Protein AF-A0A2A2L307-F1 (afdb_monomer)

Mean predicted aligned error: 13.68 Å

Secondary structure (DSSP, 8-state):
----SSHHHHHHHHHHHHHHHHHHHHHHHHHHHHHHHH-SSS--SEEEEEEEEETTEEEEEEEEEETTEEEEESSTT--SPPSEEEEGGGEEEEE--HHHHT-SSEEEEEETTT--EEEEE-SSHHHHHHHHHHHH--HHHHHHHHHHHHHHHHHHHHHHHHHHHH--

pLDDT: mean 77.59, std 20.73, range [28.8, 98.25]

Radius of gyration: 23.05 Å; Cα contacts (8 Å, |Δi|>4): 194; chains: 1; bounding box: 71×70×39 Å

InterPro domains:
  IPR001849 Pleckstrin homology domain [PF00169] (57-136)
  IPR001849 Pleckstrin homology domain [PS50003] (43-140)
  IPR001849 Pleckstrin homology domain [SM00233] (44-142)
  IPR011993 PH-like domain superfamily [G3DSA:2.30.29.30] (47-149)

Organism: NCBI:txid2018661

Structure (mmCIF, N/CA/C/O backbone):
data_AF-A0A2A2L307-F1
#
_entry.id   AF-A0A2A2L307-F1
#
loop_
_atom_site.group_PDB
_atom_site.id
_atom_site.type_symbol
_atom_site.label_atom_id
_atom_site.label_alt_id
_atom_site.label_comp_id
_atom_site.label_asym_id
_atom_site.label_entity_id
_atom_site.label_seq_id
_atom_site.pdbx_PDB_ins_code
_atom_site.Cartn_x
_atom_site.Cartn_y
_atom_site.Cartn_z
_atom_site.occupancy
_atom_site.B_iso_or_equiv
_atom_site.auth_seq_id
_atom_site.auth_comp_id
_atom_site.auth_asym_id
_atom_site.auth_atom_id
_atom_site.pdbx_PDB_model_num
ATOM 1 N N . MET A 1 1 ? -30.340 -45.964 20.181 1.00 39.38 1 MET A N 1
ATOM 2 C CA . MET A 1 1 ? -29.201 -45.563 19.329 1.00 39.38 1 MET A CA 1
ATOM 3 C C . MET A 1 1 ? -29.795 -45.091 18.011 1.00 39.38 1 MET A C 1
ATOM 5 O O . MET A 1 1 ? -30.181 -45.928 17.211 1.00 39.38 1 MET A O 1
ATOM 9 N N . GLY A 1 2 ? -30.036 -43.789 17.850 1.00 42.84 2 GLY A N 1
ATOM 10 C CA . GLY A 1 2 ? -30.783 -43.318 16.682 1.00 42.84 2 GLY A CA 1
ATOM 11 C C . GLY A 1 2 ? -31.169 -41.847 16.699 1.00 42.84 2 GLY A C 1
ATOM 12 O O . GLY A 1 2 ? -32.321 -41.562 16.439 1.00 42.84 2 GLY A O 1
ATOM 13 N N . GLU A 1 3 ? -30.234 -40.936 16.978 1.00 39.50 3 GLU A N 1
ATOM 14 C CA . GLU A 1 3 ? -30.379 -39.501 16.677 1.00 39.50 3 GLU A CA 1
ATOM 15 C C . GLU A 1 3 ? -28.983 -38.895 16.455 1.00 39.50 3 GLU A C 1
ATOM 17 O O . GLU A 1 3 ? -28.391 -38.317 17.357 1.00 39.50 3 GLU A O 1
ATOM 22 N N . GLN A 1 4 ? -28.387 -39.092 15.272 1.00 40.56 4 GLN A N 1
ATOM 23 C CA . GLN A 1 4 ? -27.158 -38.359 14.910 1.00 40.56 4 GLN A CA 1
ATOM 24 C C . GLN A 1 4 ? -26.953 -38.132 13.403 1.00 40.56 4 GLN A C 1
ATOM 26 O O . GLN A 1 4 ? -25.864 -37.769 12.971 1.00 40.56 4 GLN A O 1
ATOM 31 N N . PHE A 1 5 ? -27.997 -38.299 12.583 1.00 38.34 5 PHE A N 1
ATOM 32 C CA . PHE A 1 5 ? -27.895 -38.137 11.122 1.00 38.34 5 PHE A CA 1
ATOM 33 C C . PHE A 1 5 ? -28.682 -36.937 10.557 1.00 38.34 5 PHE A C 1
ATOM 35 O O . PHE A 1 5 ? -28.695 -36.733 9.346 1.00 38.34 5 PHE A O 1
ATOM 42 N N . GLY A 1 6 ? -29.291 -36.101 11.409 1.00 35.19 6 GLY A N 1
ATOM 43 C CA . GLY A 1 6 ? -30.066 -34.925 10.980 1.00 35.19 6 GLY A CA 1
ATOM 44 C C . GLY A 1 6 ? -29.247 -33.646 10.747 1.00 35.19 6 GLY A C 1
ATOM 45 O O . GLY A 1 6 ? -29.531 -32.898 9.813 1.00 35.19 6 GLY A O 1
ATOM 46 N N . GLU A 1 7 ? -28.202 -33.386 11.541 1.00 39.12 7 GLU A N 1
ATOM 47 C CA . GLU A 1 7 ? -27.480 -32.098 11.493 1.00 39.12 7 GLU A CA 1
ATOM 48 C C . GLU A 1 7 ? -26.478 -31.980 10.334 1.00 39.12 7 GLU A C 1
ATOM 50 O O . GLU A 1 7 ? -26.279 -30.889 9.789 1.00 39.12 7 GLU A O 1
ATOM 55 N N . PHE A 1 8 ? -25.903 -33.096 9.875 1.00 33.72 8 PHE A N 1
ATOM 56 C CA . PHE A 1 8 ? -24.950 -33.083 8.758 1.00 33.72 8 PHE A CA 1
ATOM 57 C C . PHE A 1 8 ? -25.606 -32.691 7.424 1.00 33.72 8 PHE A C 1
ATOM 59 O O . PHE A 1 8 ? -24.989 -31.995 6.615 1.00 33.72 8 PHE A O 1
ATOM 66 N N . GLY A 1 9 ? -26.878 -33.049 7.209 1.00 32.59 9 GLY A N 1
ATOM 67 C CA . GLY A 1 9 ? -27.618 -32.689 5.993 1.00 32.59 9 GLY A CA 1
ATOM 68 C C . GLY A 1 9 ? -27.977 -31.199 5.905 1.00 32.59 9 GLY A C 1
ATOM 69 O O . GLY A 1 9 ? -27.975 -30.619 4.816 1.00 32.59 9 GLY A O 1
ATOM 70 N N . VAL A 1 10 ? -28.230 -30.549 7.046 1.00 39.44 10 VAL A N 1
ATOM 71 C CA . VAL A 1 10 ? -28.569 -29.115 7.111 1.00 39.44 10 VAL A CA 1
ATOM 72 C C . VAL A 1 10 ? -27.312 -28.248 6.968 1.00 39.44 10 VAL A C 1
ATOM 74 O O . VAL A 1 10 ? -27.343 -27.224 6.280 1.00 39.44 10 VAL A O 1
ATOM 77 N N . ALA A 1 11 ? -26.181 -28.686 7.532 1.00 37.28 11 ALA A N 1
ATOM 78 C CA . ALA A 1 11 ? -24.896 -28.001 7.401 1.00 37.28 11 ALA A CA 1
ATOM 79 C C . ALA A 1 11 ? -24.350 -28.031 5.961 1.00 37.28 11 ALA A C 1
ATOM 81 O O . ALA A 1 11 ? -23.836 -27.019 5.481 1.00 37.28 11 ALA A O 1
ATOM 82 N N . LEU A 1 12 ? -24.506 -29.149 5.239 1.00 32.47 12 LEU A N 1
ATOM 83 C CA . LEU A 1 12 ? -24.048 -29.255 3.849 1.00 32.47 12 LEU A CA 1
ATOM 84 C C . LEU A 1 12 ? -24.919 -28.434 2.884 1.00 32.47 12 LEU A C 1
ATOM 86 O O . LEU A 1 12 ? -24.385 -27.765 2.000 1.00 32.47 12 LEU A O 1
ATOM 90 N N . LYS A 1 13 ? -26.244 -28.392 3.098 1.00 34.41 13 LYS A N 1
ATOM 91 C CA . LYS A 1 13 ? -27.134 -27.508 2.326 1.00 34.41 13 LYS A CA 1
ATOM 92 C C . LYS A 1 13 ? -26.856 -26.029 2.605 1.00 34.41 13 LYS A C 1
ATOM 94 O O . LYS A 1 13 ? -26.790 -25.259 1.654 1.00 34.41 13 LYS A O 1
ATOM 99 N N . ARG A 1 14 ? -26.606 -25.617 3.856 1.00 34.66 14 ARG A N 1
ATOM 100 C CA . ARG A 1 14 ? -26.209 -24.224 4.154 1.00 34.66 14 ARG A CA 1
ATOM 101 C C . ARG A 1 14 ? -24.870 -23.848 3.518 1.00 34.66 14 ARG A C 1
ATOM 103 O O . ARG A 1 14 ? -24.772 -22.759 2.969 1.00 34.66 14 ARG A O 1
ATOM 110 N N . ARG A 1 15 ? -23.872 -24.741 3.507 1.00 34.03 15 ARG A N 1
ATOM 111 C CA . ARG A 1 15 ? -22.599 -24.491 2.805 1.00 34.03 15 ARG A CA 1
ATOM 112 C C . ARG A 1 15 ? -22.786 -24.367 1.292 1.00 34.03 15 ARG A C 1
ATOM 114 O O . ARG A 1 15 ? -22.189 -23.485 0.696 1.00 34.03 15 ARG A O 1
ATOM 121 N N . HIS A 1 16 ? -23.654 -25.170 0.680 1.00 28.80 16 HIS A N 1
ATOM 122 C CA . HIS A 1 16 ? -23.912 -25.089 -0.762 1.00 28.80 16 HIS A CA 1
ATOM 123 C C . HIS A 1 16 ? -24.693 -23.821 -1.173 1.00 28.80 16 HIS A C 1
ATOM 125 O O . HIS A 1 16 ? -24.424 -23.249 -2.225 1.00 28.80 16 HIS A O 1
ATOM 131 N N . TRP A 1 17 ? -25.614 -23.326 -0.335 1.00 31.38 17 TRP A N 1
ATOM 132 C CA . TRP A 1 17 ? -26.308 -22.051 -0.581 1.00 31.38 17 TRP A CA 1
ATOM 133 C C . TRP A 1 17 ? -25.437 -20.821 -0.282 1.00 31.38 17 TRP A C 1
ATOM 135 O O . TRP A 1 17 ? -25.531 -19.833 -1.003 1.00 31.38 17 TRP A O 1
ATOM 145 N N . ILE A 1 18 ? -24.553 -20.883 0.723 1.00 39.06 18 ILE A N 1
ATOM 146 C CA . ILE A 1 18 ? -23.569 -19.818 0.980 1.00 39.06 18 ILE A CA 1
ATOM 147 C C . ILE A 1 18 ? -22.556 -19.751 -0.168 1.00 39.06 18 ILE A C 1
ATOM 149 O O . ILE A 1 18 ? -22.257 -18.657 -0.622 1.00 39.06 18 ILE A O 1
ATOM 153 N N . LEU A 1 19 ? -22.100 -20.886 -0.710 1.00 35.97 19 LEU A N 1
ATOM 154 C CA . LEU A 1 19 ? -21.144 -20.889 -1.822 1.00 35.97 19 LEU A CA 1
ATOM 155 C C . LEU A 1 19 ? -21.740 -20.319 -3.125 1.00 35.97 19 LEU A C 1
ATOM 157 O O . LEU A 1 19 ? -21.104 -19.468 -3.749 1.00 35.97 19 LEU A O 1
ATOM 161 N N . ASN A 1 20 ? -22.989 -20.662 -3.466 1.00 32.69 20 ASN A N 1
ATOM 162 C CA . ASN A 1 20 ? -23.671 -20.093 -4.642 1.00 32.69 20 ASN A CA 1
ATOM 163 C C . ASN A 1 20 ? -24.021 -18.599 -4.487 1.00 32.69 20 ASN A C 1
ATOM 165 O O . ASN A 1 20 ? -24.041 -17.872 -5.472 1.00 32.69 20 ASN A O 1
ATOM 169 N N . LEU A 1 21 ? -24.227 -18.105 -3.259 1.00 40.00 21 LEU A N 1
ATOM 170 C CA . LEU A 1 21 ? -24.370 -16.668 -2.980 1.00 40.00 21 LEU A CA 1
ATOM 171 C C . LEU A 1 21 ? -23.028 -15.934 -2.857 1.00 40.00 21 LEU A C 1
ATOM 173 O O . LEU A 1 21 ? -23.032 -14.713 -2.722 1.00 40.00 21 LEU A O 1
ATOM 177 N N . THR A 1 22 ? -21.889 -16.632 -2.881 1.00 48.31 22 THR A N 1
ATOM 178 C CA . THR A 1 22 ? -20.570 -16.002 -2.729 1.00 48.31 22 THR A CA 1
ATOM 179 C C . THR A 1 22 ? -19.788 -15.899 -4.023 1.00 48.31 22 THR A C 1
ATOM 181 O O . THR A 1 22 ? -19.079 -14.918 -4.160 1.00 48.31 22 THR A O 1
ATOM 184 N N . GLU A 1 23 ? -19.922 -16.796 -5.001 1.00 42.28 23 GLU A N 1
ATOM 185 C CA . GLU A 1 23 ? -19.155 -16.650 -6.249 1.00 42.28 23 GLU A CA 1
ATOM 186 C C . GLU A 1 23 ? -19.726 -15.565 -7.166 1.00 42.28 23 GLU A C 1
ATOM 188 O O . GLU A 1 23 ? -18.984 -14.673 -7.561 1.00 42.28 23 GLU A O 1
ATOM 193 N N . GLU A 1 24 ? -21.034 -15.538 -7.440 1.00 38.53 24 GLU A N 1
ATOM 194 C CA . GLU A 1 24 ? -21.619 -14.480 -8.282 1.00 38.53 24 GLU A CA 1
ATOM 195 C C . GLU A 1 24 ? -21.561 -13.101 -7.612 1.00 38.53 24 GLU A C 1
ATOM 197 O O . GLU A 1 24 ? -21.246 -12.113 -8.277 1.00 38.53 24 GLU A O 1
ATOM 202 N N . ASN A 1 25 ? -21.759 -13.028 -6.289 1.00 45.81 25 ASN A N 1
ATOM 203 C CA . ASN A 1 25 ? -21.613 -11.777 -5.542 1.00 45.81 25 ASN A CA 1
ATOM 204 C C . ASN A 1 25 ? -20.139 -11.368 -5.373 1.00 45.81 25 ASN A C 1
ATOM 206 O O . ASN A 1 25 ? -19.838 -10.187 -5.520 1.00 45.81 25 ASN A O 1
ATOM 210 N N . MET A 1 26 ? -19.190 -12.290 -5.140 1.00 40.19 26 MET A N 1
ATOM 211 C CA . MET A 1 26 ? -17.757 -11.944 -5.151 1.00 40.19 26 MET A CA 1
ATOM 212 C C . MET A 1 26 ? -17.280 -11.533 -6.544 1.00 40.19 26 MET A C 1
ATOM 214 O O . MET A 1 26 ? -16.467 -10.620 -6.644 1.00 40.19 26 MET A O 1
ATOM 218 N N . LEU A 1 27 ? -17.784 -12.143 -7.619 1.00 46.12 27 LEU A N 1
ATOM 219 C CA . LEU A 1 27 ? -17.456 -11.765 -8.997 1.00 46.12 27 LEU A CA 1
ATOM 220 C C . LEU A 1 27 ? -18.091 -10.423 -9.384 1.00 46.12 27 LEU A C 1
ATOM 222 O O . LEU A 1 27 ? -17.457 -9.624 -10.077 1.00 46.12 27 LEU A O 1
ATOM 226 N N . ALA A 1 28 ? -19.308 -10.134 -8.916 1.00 49.72 28 ALA A N 1
ATOM 227 C CA . ALA A 1 28 ? -19.931 -8.819 -9.050 1.00 49.72 28 ALA A CA 1
ATOM 228 C C . ALA A 1 28 ? -19.151 -7.746 -8.269 1.00 49.72 28 ALA A C 1
ATOM 230 O O . ALA A 1 28 ? -18.921 -6.646 -8.784 1.00 49.72 28 ALA A O 1
ATOM 231 N N . ASN A 1 29 ? -18.660 -8.091 -7.076 1.00 63.38 29 ASN A N 1
ATOM 232 C CA . ASN A 1 29 ? -17.796 -7.229 -6.273 1.00 63.38 29 ASN A CA 1
ATOM 233 C C . ASN A 1 29 ? -16.441 -7.012 -6.957 1.00 63.38 29 ASN A C 1
ATOM 235 O O . ASN A 1 29 ? -16.001 -5.875 -7.071 1.00 63.38 29 ASN A O 1
ATOM 239 N N . ALA A 1 30 ? -15.820 -8.056 -7.510 1.00 67.25 30 ALA A N 1
ATOM 240 C CA . ALA A 1 30 ? -14.563 -7.950 -8.244 1.00 67.25 30 ALA A CA 1
ATOM 241 C C . ALA A 1 30 ? -14.702 -7.046 -9.478 1.00 67.25 30 ALA A C 1
ATOM 243 O O . ALA A 1 30 ? -13.900 -6.135 -9.662 1.00 67.25 30 ALA A O 1
ATOM 244 N N . LYS A 1 31 ? -15.759 -7.216 -10.287 1.00 75.00 31 LYS A N 1
ATOM 245 C CA . LYS A 1 31 ? -16.048 -6.327 -11.431 1.00 75.00 31 LYS A CA 1
ATOM 246 C C . LYS A 1 31 ? -16.233 -4.874 -10.996 1.00 75.00 31 LYS A C 1
ATOM 248 O O . LYS A 1 31 ? -15.737 -3.971 -11.665 1.00 75.00 31 LYS A O 1
ATOM 253 N N . SER A 1 32 ? -16.913 -4.649 -9.875 1.00 80.94 32 SER A N 1
ATOM 254 C CA . SER A 1 32 ? -17.113 -3.311 -9.309 1.00 80.94 32 SER A CA 1
ATOM 255 C C . SER A 1 32 ? -15.802 -2.694 -8.814 1.00 80.94 32 SER A C 1
ATOM 257 O O . SER A 1 32 ? -15.546 -1.520 -9.073 1.00 80.94 32 SER A O 1
ATOM 259 N N . LEU A 1 33 ? -14.928 -3.488 -8.189 1.00 81.38 33 LEU A N 1
ATOM 260 C CA . LEU A 1 33 ? -13.591 -3.063 -7.772 1.00 81.38 33 LEU A CA 1
ATOM 261 C C . LEU A 1 33 ? -12.690 -2.749 -8.969 1.00 81.38 33 LEU A C 1
ATOM 263 O O . LEU A 1 33 ? -12.005 -1.732 -8.960 1.00 81.38 33 LEU A O 1
ATO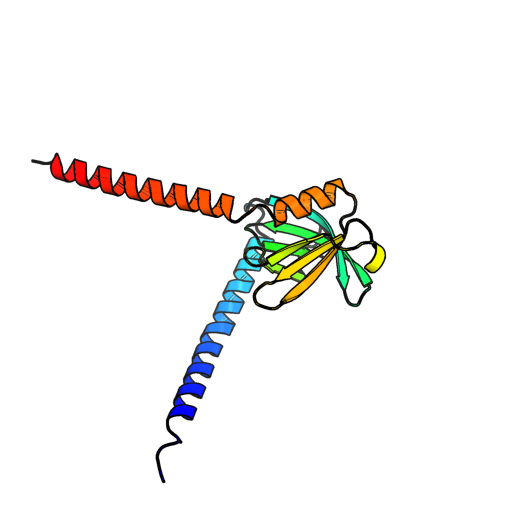M 267 N N . PHE A 1 34 ? -12.728 -3.554 -10.032 1.00 81.06 34 PHE A N 1
ATOM 268 C CA . PHE A 1 34 ? -12.008 -3.250 -11.271 1.00 81.06 34 PHE A CA 1
ATOM 269 C C . PHE A 1 34 ? -12.542 -1.990 -11.949 1.00 81.06 34 PHE A C 1
ATOM 271 O O . PHE A 1 34 ? -11.759 -1.169 -12.424 1.00 81.06 34 PHE A O 1
ATOM 278 N N . LYS A 1 35 ? -13.865 -1.791 -11.940 1.00 85.00 35 LYS A N 1
ATOM 279 C CA . LYS A 1 35 ? -14.475 -0.559 -12.439 1.00 85.00 35 LYS A CA 1
ATOM 280 C C . LYS A 1 35 ? -13.956 0.646 -11.658 1.00 85.00 35 LYS A C 1
ATOM 282 O O . LYS A 1 35 ? -13.479 1.582 -12.288 1.00 85.00 35 LYS A O 1
ATOM 287 N N . LEU A 1 36 ? -13.952 0.587 -10.324 1.00 85.69 36 LEU A N 1
ATOM 288 C CA . LEU A 1 36 ? -13.390 1.630 -9.457 1.00 85.69 36 LEU A CA 1
ATOM 289 C C . LEU A 1 36 ? -11.896 1.876 -9.733 1.00 85.69 36 LEU A C 1
ATOM 291 O O . LEU A 1 36 ? -11.451 3.024 -9.796 1.00 85.69 36 LEU A O 1
ATOM 295 N N . ALA A 1 37 ? -11.125 0.809 -9.952 1.00 85.56 37 ALA A N 1
ATOM 296 C CA . ALA A 1 37 ? -9.714 0.895 -10.315 1.00 85.56 37 ALA A CA 1
ATOM 297 C C . ALA A 1 37 ? -9.528 1.753 -11.580 1.00 85.56 37 ALA A C 1
ATOM 299 O O . ALA A 1 37 ? -8.750 2.711 -11.572 1.00 85.56 37 ALA A O 1
ATOM 300 N N . SER A 1 38 ? -10.320 1.463 -12.619 1.00 85.44 38 SER A N 1
ATOM 301 C CA . SER A 1 38 ? -10.303 2.153 -13.916 1.00 85.44 38 SER A CA 1
ATOM 302 C C . SER A 1 38 ? -11.023 3.507 -13.946 1.00 85.44 38 SER A C 1
ATOM 304 O O . SER A 1 38 ? -10.835 4.275 -14.887 1.00 85.44 38 SER A O 1
ATOM 306 N N . ASP A 1 39 ? -11.842 3.818 -12.939 1.00 86.50 39 ASP A N 1
ATOM 307 C CA . ASP A 1 39 ? -12.656 5.030 -12.915 1.00 86.50 39 ASP A CA 1
ATOM 308 C C . ASP A 1 39 ? -11.775 6.264 -12.692 1.00 86.50 39 ASP A C 1
ATOM 310 O O . ASP A 1 39 ? -11.201 6.463 -11.617 1.00 86.50 39 ASP A O 1
ATOM 314 N N . VAL A 1 40 ? -11.647 7.084 -13.732 1.00 85.38 40 VAL A N 1
ATOM 315 C CA . VAL A 1 40 ? -10.866 8.327 -13.716 1.00 85.38 40 VAL A CA 1
ATOM 316 C C . VAL A 1 40 ? -11.577 9.469 -12.993 1.00 85.38 40 VAL A C 1
ATOM 318 O O . VAL A 1 40 ? -10.925 10.444 -12.633 1.00 85.38 40 VAL A O 1
ATOM 321 N N . THR A 1 41 ? -12.894 9.361 -12.795 1.00 87.50 41 THR A N 1
ATOM 322 C CA . THR A 1 41 ? -13.698 10.372 -12.096 1.00 87.50 41 THR A CA 1
ATOM 323 C C . THR A 1 41 ? -13.615 10.217 -10.582 1.00 87.50 41 THR A C 1
ATOM 325 O O . THR A 1 41 ? -13.788 11.193 -9.856 1.00 87.50 41 THR A O 1
ATOM 328 N N . TYR A 1 42 ? -13.300 9.009 -10.106 1.00 85.81 42 TYR A N 1
ATOM 329 C CA . TYR A 1 42 ? -13.086 8.758 -8.689 1.00 85.81 42 TYR A CA 1
ATOM 330 C C . TYR A 1 42 ? -11.732 9.312 -8.231 1.00 85.81 42 TYR A C 1
ATOM 332 O O . TYR A 1 42 ? -10.685 9.024 -8.822 1.00 85.81 42 TYR A O 1
ATOM 340 N N . GLU A 1 43 ? -11.750 10.071 -7.137 1.00 87.31 43 GLU A N 1
ATOM 341 C CA . GLU A 1 43 ? -10.568 10.725 -6.588 1.00 87.31 43 GLU A CA 1
ATOM 342 C C . GLU A 1 43 ? -9.475 9.719 -6.190 1.00 87.31 43 GLU A C 1
ATOM 344 O O . GLU A 1 43 ? -9.699 8.741 -5.469 1.00 87.31 43 GLU A O 1
ATOM 349 N N . LYS A 1 44 ? -8.251 9.987 -6.650 1.00 90.38 44 LYS A N 1
ATOM 350 C CA . LYS A 1 44 ? -7.047 9.275 -6.215 1.00 90.38 44 LYS A CA 1
ATOM 351 C C . LYS A 1 44 ? -6.486 9.981 -4.988 1.00 90.38 44 LYS A C 1
ATOM 353 O O . LYS A 1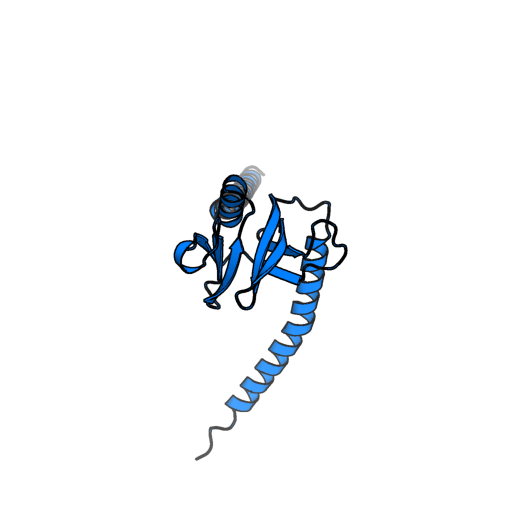 44 ? -5.931 11.065 -5.133 1.00 90.38 44 LYS A O 1
ATOM 358 N N . LYS A 1 45 ? -6.564 9.337 -3.818 1.00 90.81 45 LYS A N 1
ATOM 359 C CA . LYS A 1 45 ? -5.968 9.861 -2.577 1.00 90.81 45 LYS A CA 1
ATOM 360 C C . LYS A 1 45 ? -4.451 9.967 -2.718 1.00 90.81 45 LYS A C 1
ATOM 362 O O . LYS A 1 45 ? -3.851 10.978 -2.374 1.00 90.81 45 LYS A O 1
ATOM 367 N N . PHE A 1 46 ? -3.833 8.925 -3.271 1.00 94.44 46 PHE A N 1
ATOM 368 C CA . PHE A 1 46 ? -2.406 8.920 -3.567 1.00 94.44 46 PHE A CA 1
ATOM 369 C C . PHE A 1 46 ? -2.070 7.914 -4.671 1.00 94.44 46 PHE A C 1
ATOM 371 O O . PHE A 1 46 ? -2.781 6.928 -4.856 1.00 94.44 46 PHE A O 1
ATOM 378 N N . ALA A 1 47 ? -0.998 8.159 -5.420 1.00 96.12 47 ALA A N 1
ATOM 379 C CA . ALA A 1 47 ? -0.464 7.219 -6.396 1.00 96.12 47 ALA A CA 1
ATOM 380 C C . ALA A 1 47 ? 1.043 7.422 -6.547 1.00 96.12 47 ALA A C 1
ATOM 382 O O . ALA A 1 47 ? 1.536 8.544 -6.412 1.00 96.12 47 ALA A O 1
ATOM 383 N N . GLY A 1 48 ? 1.768 6.347 -6.835 1.00 97.19 48 GLY A N 1
ATOM 384 C CA . GLY A 1 48 ? 3.207 6.431 -7.011 1.00 97.19 48 GLY A CA 1
ATOM 385 C C . GLY A 1 48 ? 3.899 5.084 -7.200 1.00 97.19 48 GLY A C 1
ATOM 386 O O . GLY A 1 48 ? 3.287 4.023 -7.042 1.00 97.19 48 GLY A O 1
ATOM 387 N N . PRO A 1 49 ? 5.195 5.120 -7.536 1.00 97.62 49 PRO A N 1
ATOM 388 C CA . PRO A 1 49 ? 6.000 3.918 -7.670 1.00 97.62 49 PRO A CA 1
ATOM 389 C C . PRO A 1 49 ? 6.219 3.239 -6.313 1.00 97.62 49 PRO A C 1
ATOM 391 O O . PRO A 1 49 ? 6.342 3.891 -5.272 1.00 97.62 49 PRO A O 1
ATOM 394 N N . LEU A 1 50 ? 6.303 1.914 -6.361 1.00 97.88 50 LEU A N 1
ATOM 395 C CA . LEU A 1 50 ? 6.649 1.027 -5.257 1.00 97.88 50 LEU A CA 1
ATOM 396 C C . LEU A 1 50 ? 7.529 -0.109 -5.792 1.00 97.88 50 LEU A C 1
ATOM 398 O O . LEU A 1 50 ? 7.628 -0.343 -6.998 1.00 97.88 50 LEU A O 1
ATOM 402 N N . GLN A 1 51 ? 8.139 -0.866 -4.893 1.00 97.88 51 GLN A N 1
ATOM 403 C CA . GLN A 1 51 ? 8.570 -2.227 -5.183 1.00 97.88 51 GLN A CA 1
ATOM 404 C C . GLN A 1 51 ? 7.854 -3.174 -4.233 1.00 97.88 51 GLN A C 1
ATOM 406 O O . GLN A 1 51 ? 7.771 -2.882 -3.047 1.00 97.88 51 GLN A O 1
ATOM 411 N N . LEU A 1 52 ? 7.344 -4.291 -4.740 1.00 97.75 52 LEU A N 1
ATOM 412 C CA . LEU A 1 52 ? 6.714 -5.338 -3.938 1.00 97.75 52 LEU A CA 1
ATOM 413 C C . LEU A 1 52 ? 7.703 -6.492 -3.765 1.00 97.75 52 LEU A C 1
ATOM 415 O O . LEU A 1 52 ? 8.295 -6.952 -4.745 1.00 97.75 52 LEU A O 1
ATOM 419 N N . GLN A 1 53 ? 7.872 -6.973 -2.536 1.00 97.06 53 GLN A N 1
ATOM 420 C CA . GLN A 1 53 ? 8.644 -8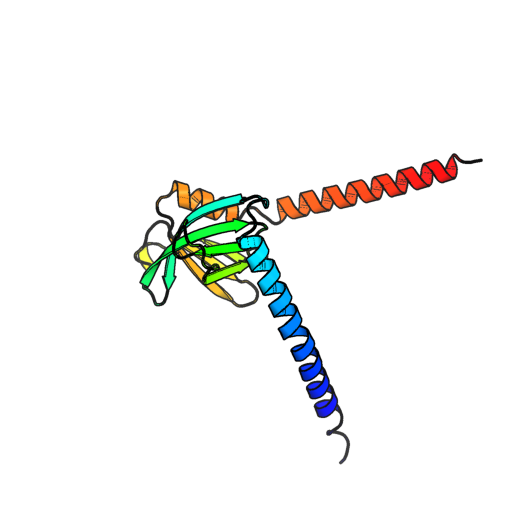.179 -2.271 1.00 97.06 53 GLN A CA 1
ATOM 421 C C . GLN A 1 53 ? 7.787 -9.420 -2.553 1.00 97.06 53 GLN A C 1
ATOM 423 O O . GLN A 1 53 ? 6.742 -9.623 -1.936 1.00 97.06 53 GLN A O 1
ATOM 428 N N . GLN A 1 54 ? 8.233 -10.262 -3.483 1.00 92.94 54 GLN A N 1
ATOM 429 C CA . GLN A 1 54 ? 7.608 -11.545 -3.813 1.00 92.94 54 GLN A CA 1
ATOM 430 C C . GLN A 1 54 ? 8.690 -12.614 -3.872 1.00 92.94 54 GLN A C 1
ATOM 432 O O . GLN A 1 54 ? 9.669 -12.442 -4.595 1.00 92.94 54 GLN A O 1
ATOM 437 N N . ASP A 1 55 ? 8.534 -13.692 -3.105 1.00 91.94 55 ASP A N 1
ATOM 438 C CA . ASP A 1 55 ? 9.521 -14.778 -3.024 1.00 91.94 55 ASP A CA 1
ATOM 439 C C . ASP A 1 55 ? 10.943 -14.257 -2.739 1.00 91.94 55 ASP A C 1
ATOM 441 O O . ASP A 1 55 ? 11.918 -14.669 -3.362 1.00 91.94 55 ASP A O 1
ATOM 445 N N . PHE A 1 56 ? 11.046 -13.289 -1.817 1.00 89.44 56 PHE A N 1
ATOM 446 C CA . PHE A 1 56 ? 12.277 -12.564 -1.460 1.00 89.44 56 PHE A CA 1
ATOM 447 C C . PHE A 1 56 ? 12.903 -11.718 -2.584 1.00 89.44 56 PHE A C 1
ATOM 449 O O . PHE A 1 56 ? 13.971 -11.139 -2.396 1.00 89.44 56 PHE A O 1
ATOM 456 N N . VAL A 1 57 ? 12.223 -11.567 -3.721 1.00 94.69 57 VAL A N 1
ATOM 457 C CA . VAL A 1 57 ? 12.650 -10.737 -4.853 1.00 94.69 57 VAL A CA 1
ATOM 458 C C . VAL A 1 57 ? 11.835 -9.448 -4.902 1.00 94.69 57 VAL A C 1
ATOM 460 O O . VAL A 1 57 ? 10.606 -9.465 -4.882 1.00 94.69 57 VAL A O 1
ATOM 463 N N . TRP A 1 58 ? 12.522 -8.313 -5.020 1.00 96.19 58 TRP A N 1
ATOM 464 C CA . TRP A 1 58 ? 11.890 -7.007 -5.198 1.00 96.19 58 TRP A CA 1
ATOM 465 C C . TRP A 1 58 ? 11.492 -6.788 -6.653 1.00 96.19 58 TRP A C 1
ATOM 467 O O . TRP A 1 58 ? 12.347 -6.770 -7.541 1.00 96.19 58 TRP A O 1
ATOM 477 N N . ARG A 1 59 ? 10.198 -6.583 -6.899 1.00 96.12 59 ARG A N 1
ATOM 478 C CA . ARG A 1 59 ? 9.665 -6.319 -8.239 1.00 96.12 59 ARG A CA 1
ATOM 479 C C . ARG A 1 59 ? 9.113 -4.902 -8.340 1.00 96.12 59 ARG A C 1
ATOM 481 O O . ARG A 1 59 ? 8.466 -4.460 -7.393 1.00 96.12 59 ARG A O 1
ATOM 488 N N . PRO A 1 60 ? 9.346 -4.185 -9.455 1.00 96.69 60 PRO A N 1
ATOM 489 C CA . PRO A 1 60 ? 8.708 -2.897 -9.693 1.00 96.69 60 PRO A CA 1
ATOM 490 C C . PRO A 1 60 ? 7.188 -3.012 -9.628 1.00 96.69 60 PRO A C 1
ATOM 492 O O . PRO A 1 60 ? 6.611 -3.983 -10.114 1.00 96.69 60 PRO A O 1
ATOM 495 N N . ALA A 1 61 ? 6.564 -2.006 -9.036 1.00 97.31 61 ALA A N 1
ATOM 496 C CA . ALA A 1 61 ? 5.127 -1.887 -8.933 1.00 97.31 61 ALA A CA 1
ATOM 497 C C . ALA A 1 61 ? 4.718 -0.411 -8.996 1.00 97.31 61 ALA A C 1
ATOM 499 O O . ALA A 1 61 ? 5.520 0.503 -8.780 1.00 97.31 61 ALA A O 1
ATOM 500 N N . TYR A 1 62 ? 3.442 -0.174 -9.257 1.00 97.69 62 TYR A N 1
ATOM 501 C CA . TYR A 1 62 ? 2.834 1.142 -9.161 1.00 97.69 62 TYR A CA 1
ATOM 502 C C . TYR A 1 62 ? 1.555 1.042 -8.339 1.00 97.69 62 TYR A C 1
ATOM 504 O O . TYR A 1 62 ? 0.648 0.283 -8.678 1.00 97.69 62 TYR A O 1
ATOM 512 N N . GLY A 1 63 ? 1.510 1.773 -7.230 1.00 96.88 63 GLY A N 1
ATOM 513 C CA . GLY A 1 63 ? 0.373 1.799 -6.323 1.00 96.88 63 GLY A CA 1
ATOM 514 C C . GLY A 1 63 ? -0.571 2.947 -6.656 1.00 96.88 63 GLY A C 1
ATOM 515 O O . GLY A 1 63 ? -0.134 4.066 -6.922 1.00 96.88 63 GLY A O 1
ATOM 516 N N . VAL A 1 64 ? -1.872 2.692 -6.570 1.00 95.88 64 VAL A N 1
ATOM 517 C CA . VAL A 1 64 ? -2.928 3.706 -6.623 1.00 95.88 64 VAL A CA 1
ATOM 518 C C . VAL A 1 64 ? -3.874 3.467 -5.454 1.00 95.88 64 VAL A C 1
ATOM 520 O O . VAL A 1 64 ? -4.457 2.396 -5.348 1.00 95.88 64 VAL A O 1
ATOM 523 N N . LEU A 1 65 ? -4.046 4.458 -4.585 1.00 93.50 65 LEU A N 1
ATOM 524 C CA . LEU A 1 65 ? -4.954 4.409 -3.444 1.00 93.50 65 LEU A CA 1
ATOM 525 C C . LEU A 1 65 ? -6.247 5.170 -3.770 1.00 93.50 65 LEU A C 1
ATOM 527 O O . LEU A 1 65 ? -6.229 6.393 -3.946 1.00 93.50 65 LEU A O 1
ATOM 531 N N . LYS A 1 66 ? -7.372 4.449 -3.824 1.00 90.75 66 LYS A N 1
ATOM 532 C CA . LYS A 1 66 ? -8.730 5.010 -3.963 1.00 90.75 66 LYS A CA 1
ATOM 533 C C . LYS A 1 66 ? -9.664 4.323 -2.977 1.00 90.75 66 LYS A C 1
ATOM 535 O O . LYS A 1 66 ? -9.590 3.110 -2.836 1.00 90.75 66 LYS A O 1
ATOM 540 N N . ALA A 1 67 ? -10.558 5.074 -2.333 1.00 85.69 67 ALA A N 1
ATOM 541 C CA . ALA A 1 67 ? -11.592 4.520 -1.446 1.00 85.69 67 ALA A CA 1
ATOM 542 C C . ALA A 1 67 ? -11.056 3.552 -0.362 1.00 85.69 67 ALA A C 1
ATOM 544 O O . ALA A 1 67 ? -11.690 2.545 -0.070 1.00 85.69 67 ALA A O 1
ATOM 545 N N . ASN A 1 68 ? -9.871 3.820 0.202 1.00 86.56 68 ASN A N 1
ATOM 546 C CA . ASN A 1 68 ? -9.167 2.921 1.135 1.00 86.56 68 ASN A CA 1
ATOM 547 C C . ASN A 1 68 ? -8.818 1.537 0.554 1.00 86.56 68 ASN A C 1
ATOM 549 O O . ASN A 1 68 ? -8.643 0.564 1.286 1.00 86.56 68 ASN A O 1
ATOM 553 N N . ILE A 1 69 ? -8.681 1.450 -0.767 1.00 89.94 69 ILE A N 1
ATOM 554 C CA . ILE A 1 69 ? -8.226 0.267 -1.491 1.00 89.94 69 ILE A CA 1
ATOM 555 C C . ILE A 1 69 ? -6.953 0.631 -2.248 1.00 89.94 69 ILE A C 1
ATOM 557 O O . ILE A 1 69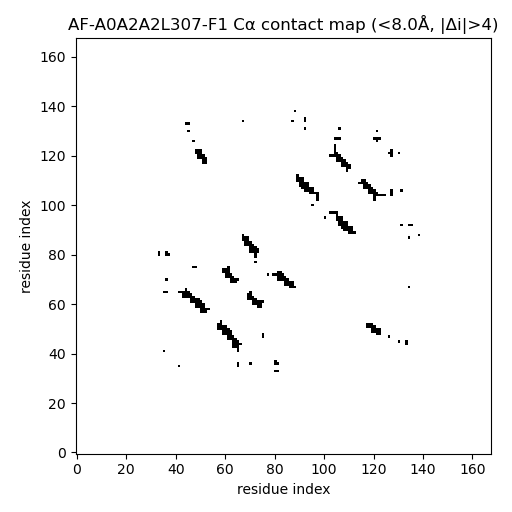 ? -6.926 1.586 -3.031 1.00 89.94 69 ILE A O 1
ATOM 561 N N . LEU A 1 70 ? -5.890 -0.131 -2.004 1.00 93.44 70 LEU A N 1
ATOM 562 C CA . LEU A 1 70 ? -4.644 -0.035 -2.748 1.00 93.44 70 LEU A CA 1
ATOM 563 C C . LEU A 1 70 ? -4.695 -0.993 -3.942 1.00 93.44 70 LEU A C 1
ATOM 565 O O . LEU A 1 70 ? -4.718 -2.215 -3.787 1.00 93.44 70 LEU A O 1
ATOM 569 N N . PHE A 1 71 ? -4.705 -0.410 -5.134 1.00 93.94 71 PHE A N 1
ATOM 570 C CA . PHE A 1 71 ? -4.601 -1.090 -6.417 1.00 93.94 71 PHE A CA 1
ATOM 571 C C . PHE A 1 71 ? -3.133 -1.101 -6.840 1.00 93.94 71 PHE A C 1
ATOM 573 O O . PHE A 1 71 ? -2.500 -0.044 -6.868 1.00 93.94 71 PHE A O 1
ATOM 580 N N . VAL A 1 72 ? -2.587 -2.271 -7.170 1.00 95.31 72 VAL A N 1
ATOM 581 C CA . VAL A 1 72 ? -1.173 -2.420 -7.536 1.00 95.31 72 VAL A CA 1
ATOM 582 C C . VAL A 1 72 ? -1.045 -2.953 -8.960 1.00 95.31 72 VAL A C 1
ATOM 584 O O . VAL A 1 72 ? -1.600 -3.998 -9.306 1.00 95.31 72 VAL A O 1
ATOM 587 N N . TYR A 1 73 ? -0.289 -2.219 -9.766 1.00 95.31 73 TYR A N 1
ATOM 588 C CA . TYR A 1 73 ? -0.009 -2.482 -11.177 1.00 95.31 73 TYR A CA 1
ATOM 589 C C . TYR A 1 73 ? 1.478 -2.759 -11.376 1.00 95.31 73 TYR A C 1
ATOM 591 O O . TYR A 1 73 ? 2.287 -2.444 -10.499 1.00 95.31 73 TYR A O 1
ATOM 599 N N . ASN A 1 74 ? 1.868 -3.314 -12.527 1.00 92.88 74 ASN A N 1
ATOM 600 C CA . ASN A 1 74 ? 3.291 -3.457 -12.839 1.00 92.88 74 ASN A CA 1
ATOM 601 C C . ASN A 1 74 ? 3.901 -2.092 -13.182 1.00 92.88 74 ASN A C 1
ATOM 603 O O . ASN A 1 74 ? 5.062 -1.830 -12.864 1.00 92.88 74 ASN A O 1
ATOM 607 N N . LYS A 1 75 ? 3.123 -1.222 -13.841 1.00 91.81 75 LYS A N 1
ATOM 608 C CA . LYS A 1 75 ? 3.533 0.115 -14.293 1.00 91.81 75 LYS A CA 1
ATOM 609 C C . LYS A 1 75 ? 2.378 1.113 -14.201 1.00 91.81 75 LYS A C 1
ATOM 611 O O . LYS A 1 75 ? 1.214 0.737 -14.212 1.00 91.81 75 LYS A O 1
ATOM 616 N N . GLU A 1 76 ? 2.709 2.403 -14.181 1.00 89.00 76 GLU A N 1
ATOM 617 C CA . GLU A 1 76 ? 1.724 3.500 -14.167 1.00 89.00 76 GLU A CA 1
ATOM 618 C C . GLU A 1 76 ? 0.804 3.507 -15.396 1.00 89.00 76 GLU A C 1
ATOM 620 O O . GLU A 1 76 ? -0.378 3.819 -15.293 1.00 89.00 76 GLU A O 1
ATOM 625 N N . SER A 1 77 ? 1.353 3.176 -16.567 1.00 85.75 77 SER A N 1
ATOM 626 C CA . SER A 1 77 ? 0.647 3.207 -17.850 1.00 85.75 77 SER A CA 1
ATOM 627 C C . SER A 1 77 ? -0.047 1.891 -18.210 1.00 85.75 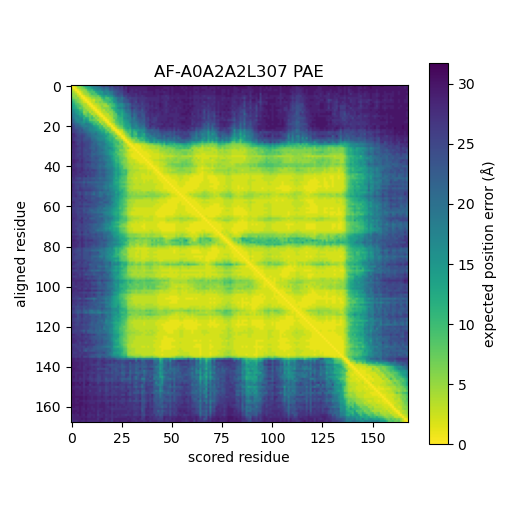77 SER A C 1
ATOM 629 O O . SER A 1 77 ? -0.515 1.745 -19.345 1.00 85.75 77 SER A O 1
ATOM 631 N N . ASP A 1 78 ? -0.111 0.936 -17.276 1.00 81.94 78 ASP A N 1
ATOM 632 C CA . ASP A 1 78 ? -0.791 -0.332 -17.516 1.00 81.94 78 ASP A CA 1
ATOM 633 C C . ASP A 1 78 ? -2.281 -0.091 -17.778 1.00 81.94 78 ASP A C 1
ATOM 635 O O . ASP A 1 78 ? -2.994 0.550 -17.008 1.00 81.94 78 ASP A O 1
ATOM 639 N N . LYS A 1 79 ? -2.752 -0.638 -18.901 1.00 78.25 79 LYS A N 1
ATOM 640 C CA . LYS A 1 79 ? -4.183 -0.734 -19.224 1.00 78.25 79 LYS A CA 1
ATOM 641 C C . LYS A 1 79 ? -4.805 -2.021 -18.680 1.00 78.25 79 LYS A C 1
ATOM 643 O O . LYS A 1 79 ? -6.020 -2.189 -18.744 1.00 78.25 79 LYS A O 1
ATOM 648 N N . GLU A 1 80 ? -3.961 -2.939 -18.216 1.00 80.38 80 GLU A N 1
ATOM 649 C CA . GLU A 1 80 ? -4.368 -4.190 -17.593 1.00 80.38 80 GLU A CA 1
ATOM 650 C C . GLU A 1 80 ? -4.927 -3.940 -16.187 1.00 80.38 80 GLU A C 1
ATOM 652 O O . GLU A 1 80 ? -4.564 -2.955 -15.535 1.00 80.38 80 GLU A O 1
ATOM 657 N N . PRO A 1 81 ? -5.826 -4.814 -15.702 1.00 85.31 81 PRO A N 1
ATOM 658 C CA . PRO A 1 81 ? -6.301 -4.728 -14.332 1.00 85.31 81 PRO A CA 1
ATOM 659 C C . PRO A 1 81 ? -5.135 -4.863 -13.336 1.00 85.31 81 PRO A C 1
ATOM 661 O O . PRO A 1 81 ? -4.141 -5.532 -13.626 1.00 85.31 81 PRO A O 1
ATOM 664 N N . PRO A 1 82 ? -5.265 -4.276 -12.136 1.00 90.38 82 PRO A N 1
ATOM 665 C CA . PRO A 1 82 ? -4.268 -4.426 -11.087 1.00 90.38 82 PRO A CA 1
ATOM 666 C C . PRO A 1 82 ? -4.105 -5.905 -10.733 1.00 90.38 82 PRO A C 1
ATOM 668 O O . PRO A 1 82 ? -5.091 -6.623 -10.549 1.00 90.38 82 PRO A O 1
ATOM 671 N N . PHE A 1 83 ? -2.858 -6.354 -10.607 1.00 91.62 83 PHE A N 1
ATOM 672 C CA . PHE A 1 83 ? -2.555 -7.744 -10.260 1.00 91.62 83 PHE A CA 1
ATOM 673 C C . PHE A 1 83 ? -2.733 -8.016 -8.760 1.00 91.62 83 PHE A C 1
ATOM 675 O O . PHE A 1 83 ? -2.791 -9.172 -8.338 1.00 91.62 83 PHE A O 1
ATOM 682 N N . LEU A 1 84 ? -2.801 -6.959 -7.944 1.00 91.44 84 LEU A N 1
ATOM 683 C CA . LEU A 1 84 ? -3.028 -7.041 -6.508 1.00 91.44 84 LEU A CA 1
ATOM 684 C C . LEU A 1 84 ? -3.965 -5.919 -6.037 1.00 91.44 84 LEU A C 1
ATOM 686 O O . LEU A 1 84 ? -3.860 -4.765 -6.453 1.00 91.44 84 LEU A O 1
ATOM 690 N N . LEU A 1 85 ? -4.879 -6.293 -5.143 1.00 91.50 85 LEU A N 1
ATOM 691 C CA . LEU A 1 85 ? -5.898 -5.449 -4.527 1.00 91.50 85 LEU A CA 1
ATOM 692 C C . LEU A 1 85 ? -5.840 -5.639 -3.014 1.00 91.50 85 LEU A C 1
ATOM 694 O O . LEU A 1 85 ? -6.032 -6.760 -2.540 1.00 91.50 85 LEU A O 1
ATOM 698 N N . LEU A 1 86 ? -5.597 -4.564 -2.264 1.00 90.38 86 LEU A N 1
ATOM 699 C CA . LEU A 1 86 ? -5.528 -4.595 -0.802 1.00 90.38 86 LEU A CA 1
ATOM 700 C C . LEU A 1 86 ? -6.560 -3.636 -0.200 1.00 90.38 86 LEU A C 1
ATOM 702 O O . LEU A 1 86 ? -6.517 -2.437 -0.467 1.00 90.38 86 LEU A O 1
ATOM 706 N N . ILE A 1 87 ? -7.474 -4.156 0.619 1.00 88.19 87 ILE A N 1
ATOM 707 C CA . ILE A 1 87 ? -8.452 -3.352 1.367 1.00 88.19 87 ILE A CA 1
ATOM 708 C C . ILE A 1 87 ? -7.794 -2.896 2.674 1.00 88.19 87 ILE A C 1
ATOM 710 O O . ILE A 1 87 ? -7.460 -3.722 3.516 1.00 88.19 87 ILE A O 1
ATOM 714 N N . ILE A 1 88 ? -7.592 -1.592 2.841 1.00 88.50 88 ILE A N 1
ATOM 715 C CA . ILE A 1 88 ? -6.734 -1.029 3.899 1.00 88.50 88 ILE A CA 1
ATOM 716 C C . ILE A 1 88 ? -7.468 -0.877 5.247 1.00 88.50 88 ILE A C 1
ATOM 718 O O . ILE A 1 88 ? -6.837 -0.750 6.291 1.00 88.50 88 ILE A O 1
ATOM 722 N N . GLU A 1 89 ? -8.802 -0.955 5.262 1.00 80.50 89 GLU A N 1
ATOM 723 C CA . GLU A 1 89 ? -9.629 -0.723 6.461 1.00 80.50 89 GLU A CA 1
ATOM 724 C C . GLU A 1 89 ? -9.288 -1.645 7.652 1.00 80.50 89 GLU A C 1
ATOM 726 O O . GLU A 1 89 ? -9.389 -1.230 8.807 1.00 80.50 89 GLU A O 1
ATOM 731 N N . ASP A 1 90 ? -8.816 -2.870 7.388 1.00 77.69 90 ASP A N 1
ATOM 732 C CA . ASP A 1 90 ? -8.458 -3.847 8.423 1.00 77.69 90 ASP A CA 1
ATOM 733 C C . ASP A 1 90 ? -7.019 -4.376 8.301 1.00 77.69 90 ASP A C 1
ATOM 735 O O . ASP A 1 90 ? -6.747 -5.5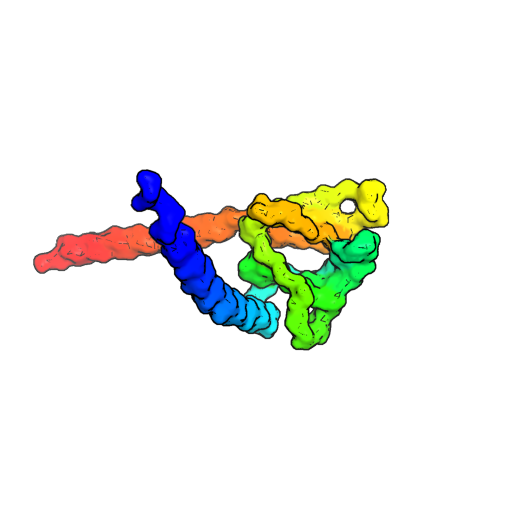82 8.359 1.00 77.69 90 ASP A O 1
ATOM 739 N N . CYS A 1 91 ? -6.065 -3.458 8.141 1.00 86.12 91 CYS A N 1
ATOM 740 C CA . CYS A 1 91 ? -4.642 -3.782 8.185 1.00 86.12 91 CYS A CA 1
ATOM 741 C C . CYS A 1 91 ? -3.861 -2.948 9.206 1.00 86.12 91 CYS A C 1
ATOM 743 O O . CYS A 1 91 ? -4.299 -1.885 9.646 1.00 86.12 91 CYS A O 1
ATOM 745 N N . PHE A 1 92 ? -2.695 -3.459 9.584 1.00 86.00 92 PHE A N 1
ATOM 746 C CA . PHE A 1 92 ? -1.621 -2.694 10.199 1.00 86.00 92 PHE A CA 1
ATOM 747 C C . PHE A 1 92 ? -0.640 -2.255 9.117 1.00 86.00 92 PHE A C 1
ATOM 749 O O . PHE A 1 92 ? -0.322 -3.038 8.219 1.00 86.00 92 PHE A O 1
ATOM 756 N N . ILE A 1 93 ? -0.184 -1.009 9.224 1.00 91.25 93 ILE A N 1
ATOM 757 C CA . ILE A 1 93 ? 0.907 -0.456 8.427 1.00 91.25 93 ILE A CA 1
ATOM 758 C C . ILE A 1 93 ? 2.095 -0.301 9.369 1.00 91.25 93 ILE A C 1
ATOM 760 O O . ILE A 1 93 ? 2.010 0.443 10.345 1.00 91.25 93 ILE A O 1
ATOM 764 N N . GLU A 1 94 ? 3.178 -1.020 9.103 1.00 88.06 94 GLU A N 1
ATOM 765 C CA . GLU A 1 94 ? 4.363 -1.037 9.963 1.00 88.06 94 GLU A CA 1
ATOM 766 C C . GLU A 1 94 ? 5.611 -0.736 9.135 1.00 88.06 94 GLU A C 1
ATOM 768 O O . GLU A 1 94 ? 5.737 -1.193 8.002 1.00 88.06 94 GLU A O 1
ATOM 773 N N . LEU A 1 95 ? 6.541 0.045 9.683 1.00 90.94 95 LEU A N 1
ATOM 774 C CA . LEU A 1 95 ? 7.867 0.188 9.086 1.00 90.94 95 LEU A CA 1
ATOM 775 C C . LEU A 1 95 ? 8.673 -1.075 9.366 1.00 90.94 95 LEU A C 1
ATOM 777 O O . LEU A 1 95 ? 8.612 -1.622 10.470 1.00 90.94 95 LEU A O 1
ATOM 781 N N . CYS A 1 96 ? 9.438 -1.529 8.380 1.00 91.69 96 CYS A N 1
ATOM 782 C CA . CYS A 1 96 ? 10.222 -2.741 8.542 1.00 91.69 96 CYS A CA 1
ATOM 783 C C . CYS A 1 96 ? 11.645 -2.451 9.037 1.00 91.69 96 CYS A C 1
ATOM 785 O O . CYS A 1 96 ? 12.174 -1.353 8.881 1.00 91.69 96 CYS A O 1
ATOM 787 N N . ASP A 1 97 ? 12.293 -3.475 9.594 1.00 86.94 97 ASP A N 1
ATOM 788 C CA . ASP A 1 97 ? 13.724 -3.432 9.898 1.00 86.94 97 ASP A CA 1
ATOM 789 C C . ASP A 1 97 ? 14.543 -3.634 8.614 1.00 86.94 97 ASP A C 1
ATOM 791 O O . ASP A 1 97 ? 14.654 -4.745 8.081 1.00 86.94 97 ASP A O 1
ATOM 795 N N . GLU A 1 98 ? 15.120 -2.541 8.121 1.00 85.75 98 GLU A N 1
ATOM 796 C CA . GLU A 1 98 ? 15.902 -2.496 6.885 1.00 85.75 98 GLU A CA 1
ATOM 797 C C . GLU A 1 98 ? 17.131 -3.415 6.935 1.00 85.75 98 GLU A C 1
ATOM 799 O O . GLU A 1 98 ? 17.481 -4.020 5.918 1.00 85.75 98 GLU A O 1
ATOM 804 N N . ASN A 1 99 ? 17.740 -3.606 8.115 1.00 81.94 99 ASN A N 1
ATOM 805 C CA . ASN A 1 99 ? 18.902 -4.488 8.278 1.00 81.94 99 ASN A CA 1
ATOM 806 C C . ASN A 1 99 ? 18.520 -5.952 8.068 1.00 81.94 99 ASN A C 1
ATOM 808 O O . ASN A 1 99 ? 19.280 -6.731 7.494 1.00 81.94 99 ASN A O 1
ATOM 812 N N . LYS A 1 100 ? 17.322 -6.329 8.522 1.00 86.75 100 LYS A N 1
ATOM 813 C CA . LYS A 1 100 ? 16.798 -7.687 8.373 1.00 86.75 100 LYS A CA 1
ATOM 814 C C . LYS A 1 100 ? 16.375 -7.981 6.933 1.00 86.75 100 LYS A C 1
ATOM 816 O O . LYS A 1 100 ? 16.516 -9.113 6.477 1.00 86.75 100 LYS A O 1
ATOM 821 N N . LEU A 1 101 ? 15.834 -6.986 6.232 1.00 89.00 101 LEU A N 1
ATOM 822 C CA . LEU A 1 101 ? 15.333 -7.131 4.860 1.00 89.00 101 LEU A CA 1
ATOM 823 C C . LEU A 1 101 ? 16.392 -6.891 3.780 1.00 89.00 101 LEU A C 1
ATOM 825 O O . LEU A 1 101 ? 16.178 -7.290 2.635 1.00 89.00 101 LEU A O 1
ATOM 829 N N . GLY A 1 102 ? 17.499 -6.223 4.116 1.00 90.69 102 GLY A N 1
ATOM 830 C CA . GLY A 1 102 ? 18.500 -5.785 3.142 1.00 90.69 102 GLY A CA 1
ATOM 831 C C . GLY A 1 102 ? 17.944 -4.760 2.148 1.00 90.69 102 GLY A C 1
ATOM 832 O O . GLY A 1 102 ? 18.371 -4.723 0.993 1.00 90.69 102 GLY A O 1
ATOM 833 N N . LYS A 1 103 ? 16.937 -3.979 2.562 1.00 94.12 103 LYS A N 1
ATOM 834 C CA . LYS A 1 103 ? 16.248 -3.003 1.716 1.00 94.12 103 LYS A CA 1
ATOM 835 C C . LYS A 1 103 ? 15.761 -1.815 2.538 1.00 94.12 103 LYS A C 1
ATOM 837 O O . LYS A 1 103 ? 15.039 -1.987 3.517 1.00 94.12 103 LYS A O 1
ATOM 842 N N . GLU A 1 104 ? 16.128 -0.626 2.081 1.00 94.38 104 GLU A N 1
ATOM 843 C CA . GLU A 1 104 ? 15.723 0.646 2.675 1.00 94.38 104 GLU A CA 1
ATOM 844 C C . GLU A 1 104 ? 14.310 1.064 2.257 1.00 94.38 104 GLU A C 1
ATOM 846 O O . GLU A 1 104 ? 13.779 0.610 1.237 1.00 94.38 104 GLU A O 1
ATOM 851 N N . MET A 1 105 ? 13.735 1.984 3.029 1.00 95.38 105 MET A N 1
ATOM 852 C CA . MET A 1 105 ? 12.440 2.616 2.786 1.00 95.38 105 MET A CA 1
ATOM 853 C C . MET A 1 105 ? 11.293 1.606 2.710 1.00 95.38 105 MET A C 1
ATOM 855 O O . MET A 1 105 ? 10.411 1.701 1.849 1.00 95.38 105 MET A O 1
ATOM 859 N N . THR A 1 106 ? 11.334 0.607 3.592 1.00 96.38 106 THR A N 1
ATOM 860 C CA . THR A 1 106 ? 10.411 -0.528 3.585 1.00 96.38 106 THR A CA 1
ATOM 861 C C . THR A 1 106 ? 9.274 -0.379 4.591 1.00 96.38 106 THR A C 1
ATOM 863 O O . THR A 1 106 ? 9.452 0.098 5.711 1.00 96.38 106 THR A O 1
ATOM 866 N N . PHE A 1 107 ? 8.085 -0.821 4.185 1.00 95.31 107 PHE A N 1
ATOM 867 C CA . PHE A 1 107 ? 6.912 -0.930 5.046 1.00 95.31 107 PHE A CA 1
ATOM 868 C C . PHE A 1 107 ? 6.121 -2.204 4.729 1.00 95.31 107 PHE A C 1
ATOM 870 O O . PHE A 1 107 ? 6.164 -2.724 3.612 1.00 95.31 107 PHE A O 1
ATOM 877 N N . GLU A 1 108 ? 5.384 -2.706 5.710 1.00 95.31 108 GLU A N 1
ATOM 878 C CA . GLU A 1 108 ? 4.544 -3.893 5.621 1.00 95.31 108 GLU A CA 1
ATOM 879 C C . GLU A 1 108 ? 3.071 -3.516 5.802 1.00 95.31 108 GLU A C 1
ATOM 881 O O . GLU A 1 108 ? 2.712 -2.741 6.688 1.00 95.31 108 GLU A O 1
ATOM 886 N N . ILE A 1 109 ? 2.213 -4.093 4.958 1.00 94.75 109 ILE A N 1
ATOM 887 C CA . ILE A 1 109 ? 0.759 -4.091 5.127 1.00 94.75 109 ILE A CA 1
ATOM 888 C C . ILE A 1 109 ? 0.349 -5.472 5.624 1.00 94.75 109 ILE A C 1
ATOM 890 O O . ILE A 1 109 ? 0.463 -6.444 4.876 1.00 94.75 109 ILE A O 1
ATOM 894 N N . LYS A 1 110 ? -0.155 -5.567 6.856 1.00 90.75 110 LYS A N 1
ATOM 895 C CA . LYS A 1 110 ? -0.530 -6.833 7.498 1.00 90.75 110 LYS A CA 1
ATOM 896 C C . LYS A 1 110 ? -2.011 -6.872 7.850 1.00 90.75 110 LYS A C 1
ATOM 898 O O . LYS A 1 110 ? -2.485 -6.087 8.664 1.00 90.75 110 LYS A O 1
ATOM 903 N N . PHE A 1 111 ? -2.751 -7.808 7.269 1.00 87.25 111 PHE A N 1
ATOM 904 C CA . PHE A 1 111 ? -4.187 -7.959 7.513 1.00 87.25 111 PHE A CA 1
ATOM 905 C C . PHE A 1 111 ? -4.459 -8.553 8.893 1.00 87.25 111 PHE A C 1
ATOM 907 O O . PHE A 1 111 ? -3.918 -9.609 9.227 1.00 87.25 111 PHE A O 1
ATOM 914 N N . LYS A 1 112 ? -5.341 -7.923 9.678 1.00 82.62 112 LYS A N 1
ATOM 915 C CA . LYS A 1 112 ? -5.605 -8.353 11.064 1.00 82.62 112 LYS A CA 1
ATOM 916 C C . LYS A 1 112 ? -6.316 -9.700 11.128 1.00 82.62 112 LYS A C 1
ATOM 918 O O . LYS A 1 112 ? -5.971 -10.547 11.944 1.00 82.62 112 LYS A O 1
ATOM 923 N N . THR A 1 113 ? -7.280 -9.911 10.238 1.00 82.00 113 THR A N 1
ATOM 924 C CA . THR A 1 113 ? -8.107 -11.127 10.184 1.00 82.00 113 THR A CA 1
ATOM 925 C C . THR A 1 113 ? -7.373 -12.354 9.656 1.00 82.00 113 THR A C 1
ATOM 927 O O . THR A 1 113 ? -7.594 -13.457 10.149 1.00 82.00 113 THR A O 1
ATOM 930 N N . THR A 1 114 ? -6.514 -12.188 8.647 1.00 87.88 114 THR A N 1
ATOM 931 C CA . THR A 1 114 ? -5.853 -13.322 7.973 1.00 87.88 114 THR A CA 1
ATOM 932 C C . THR A 1 114 ? -4.395 -13.505 8.378 1.00 87.88 114 THR A C 1
ATOM 934 O O . THR A 1 114 ? -3.820 -14.556 8.109 1.00 87.88 114 THR A O 1
ATOM 937 N N . GLY A 1 115 ? -3.768 -12.484 8.969 1.00 86.56 115 GLY A N 1
ATOM 938 C CA . GLY A 1 115 ? -2.330 -12.453 9.235 1.00 86.56 115 GLY A CA 1
ATOM 939 C C . GLY A 1 115 ? -1.460 -12.353 7.978 1.00 86.56 115 GLY A C 1
ATOM 940 O O . GLY A 1 115 ? -0.240 -12.274 8.101 1.00 86.56 115 GLY A O 1
ATOM 941 N N . ARG A 1 116 ? -2.060 -12.345 6.777 1.00 91.50 116 ARG A N 1
ATOM 942 C CA . ARG A 1 116 ? -1.339 -12.197 5.512 1.00 91.50 116 ARG A CA 1
ATOM 943 C C . ARG A 1 116 ? -0.676 -10.829 5.463 1.00 91.50 116 ARG A C 1
ATOM 945 O O . ARG A 1 116 ? -1.303 -9.836 5.835 1.00 91.50 116 ARG A O 1
ATOM 952 N N . SER A 1 117 ? 0.548 -10.776 4.951 1.00 93.38 117 SER A N 1
ATOM 953 C CA . SER A 1 117 ? 1.274 -9.525 4.805 1.00 93.38 117 SER A CA 1
ATOM 954 C C . SER A 1 117 ? 1.881 -9.324 3.422 1.00 93.38 117 SER A C 1
ATOM 956 O O . SER A 1 117 ? 2.056 -10.268 2.647 1.00 93.38 117 SER A O 1
ATOM 958 N N . PHE A 1 118 ? 2.135 -8.058 3.102 1.00 96.31 118 PHE A N 1
ATOM 959 C CA . PHE A 1 118 ? 2.744 -7.606 1.859 1.00 96.31 118 PHE A CA 1
ATOM 960 C C . PHE A 1 118 ? 3.783 -6.545 2.188 1.00 96.31 118 PHE A C 1
ATOM 962 O O . PHE A 1 118 ? 3.451 -5.528 2.797 1.00 96.31 118 PHE A O 1
ATOM 969 N N . VAL A 1 119 ? 5.027 -6.781 1.776 1.00 97.38 119 VAL A N 1
ATOM 970 C CA . VAL A 1 119 ? 6.140 -5.873 2.053 1.00 97.38 119 VAL A CA 1
ATOM 971 C C . VAL A 1 119 ? 6.441 -5.048 0.813 1.00 97.38 119 VAL A C 1
ATOM 973 O O . VAL A 1 119 ? 6.670 -5.590 -0.272 1.00 97.38 119 VAL A O 1
ATOM 976 N N . PHE A 1 120 ? 6.455 -3.734 0.986 1.00 98.25 120 PHE A N 1
ATOM 977 C CA . PHE A 1 120 ? 6.728 -2.767 -0.059 1.00 98.25 120 PHE A CA 1
ATOM 978 C C . PHE A 1 120 ? 7.969 -1.940 0.269 1.00 98.25 120 PHE A C 1
ATOM 980 O O . PHE A 1 120 ? 8.318 -1.757 1.432 1.00 98.25 120 PHE A O 1
ATOM 987 N N . ALA A 1 121 ? 8.614 -1.413 -0.768 1.00 98.06 121 ALA A N 1
ATOM 988 C CA . ALA A 1 121 ? 9.657 -0.403 -0.657 1.00 98.06 121 ALA A CA 1
ATOM 989 C C . ALA A 1 121 ? 9.280 0.823 -1.493 1.00 98.06 121 ALA A C 1
ATOM 991 O O . ALA A 1 121 ? 8.882 0.691 -2.655 1.00 98.06 121 ALA A O 1
ATOM 992 N N . ALA A 1 122 ? 9.404 2.011 -0.910 1.00 97.75 122 ALA A N 1
ATOM 993 C CA . ALA A 1 122 ? 9.266 3.275 -1.627 1.00 97.75 122 ALA A CA 1
ATOM 994 C C . ALA A 1 122 ? 10.602 3.666 -2.296 1.00 97.75 122 ALA A C 1
ATOM 996 O O . ALA A 1 122 ? 11.659 3.210 -1.862 1.00 97.75 122 ALA A O 1
ATOM 997 N N . PRO A 1 123 ? 10.596 4.507 -3.348 1.00 96.88 123 PRO A N 1
ATOM 998 C CA . PRO A 1 123 ? 11.836 4.933 -4.008 1.00 96.88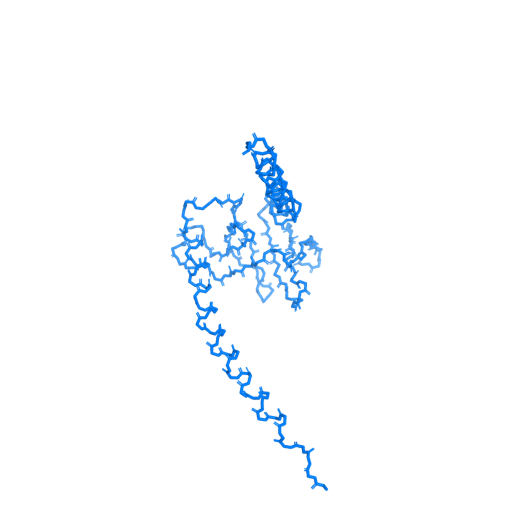 123 PRO A CA 1
ATOM 999 C C . PRO A 1 123 ? 12.712 5.852 -3.142 1.00 96.88 123 PRO A C 1
ATOM 1001 O O . PRO A 1 123 ? 13.915 5.934 -3.370 1.00 96.88 123 PRO A O 1
ATOM 1004 N N . ASP A 1 124 ? 12.111 6.567 -2.190 1.00 96.25 124 ASP A N 1
ATOM 1005 C CA . ASP A 1 124 ? 12.766 7.555 -1.338 1.00 96.25 124 ASP A CA 1
ATOM 1006 C C . ASP A 1 124 ? 11.947 7.794 -0.055 1.00 96.25 124 ASP A C 1
ATOM 1008 O O . ASP A 1 124 ? 10.775 7.413 0.036 1.00 96.25 124 ASP A O 1
ATOM 1012 N N . PHE A 1 125 ? 12.560 8.459 0.927 1.00 90.81 125 PHE A N 1
ATOM 1013 C CA . PHE A 1 125 ? 11.952 8.736 2.232 1.00 90.81 125 PHE A CA 1
ATOM 1014 C C . PHE A 1 125 ? 10.669 9.574 2.150 1.00 90.81 125 PHE A C 1
ATOM 1016 O O . PHE A 1 125 ? 9.698 9.296 2.847 1.00 90.81 125 PHE A O 1
ATOM 1023 N N . LYS A 1 126 ? 10.620 10.576 1.267 1.00 93.69 126 LYS A N 1
ATOM 1024 C CA . LYS A 1 126 ? 9.438 11.437 1.108 1.00 93.69 126 LYS A CA 1
ATOM 1025 C C . LYS A 1 126 ? 8.264 10.649 0.528 1.00 93.69 126 LYS A C 1
ATOM 1027 O O . LYS A 1 126 ? 7.109 10.872 0.892 1.00 93.69 126 LYS A O 1
ATOM 1032 N N . SER A 1 127 ? 8.551 9.730 -0.386 1.00 95.12 127 SER A N 1
ATOM 1033 C CA . SER A 1 127 ? 7.577 8.800 -0.942 1.00 95.12 127 SER A CA 1
ATOM 1034 C C . SER A 1 127 ? 7.101 7.801 0.116 1.00 95.12 127 SER A C 1
ATOM 1036 O O . SER A 1 127 ? 5.898 7.565 0.205 1.00 95.12 127 SER A O 1
ATOM 1038 N N . LEU A 1 128 ? 8.004 7.267 0.950 1.00 94.19 128 LEU A N 1
ATOM 1039 C CA . LEU A 1 128 ? 7.658 6.401 2.083 1.00 94.19 128 LEU A CA 1
ATOM 1040 C C . LEU A 1 128 ? 6.715 7.104 3.059 1.00 94.19 128 LEU A C 1
ATOM 1042 O O . LEU A 1 128 ? 5.655 6.570 3.373 1.00 94.19 128 LEU A O 1
ATOM 1046 N N . GLU A 1 129 ? 7.079 8.310 3.496 1.00 89.44 129 GLU A N 1
ATOM 1047 C CA . GLU A 1 129 ? 6.280 9.125 4.409 1.00 89.44 129 GLU A CA 1
ATOM 1048 C C . GLU A 1 129 ? 4.866 9.314 3.856 1.00 89.44 129 GLU A C 1
ATOM 1050 O O . GLU A 1 129 ? 3.889 9.016 4.534 1.00 89.44 129 GLU A O 1
ATOM 1055 N N . ARG A 1 130 ? 4.739 9.700 2.580 1.00 93.00 130 ARG A N 1
ATOM 1056 C CA . ARG A 1 130 ? 3.432 9.855 1.927 1.00 93.00 130 ARG A CA 1
ATOM 1057 C C . ARG A 1 130 ? 2.645 8.553 1.849 1.00 93.00 130 ARG A C 1
ATOM 1059 O O . ARG A 1 130 ? 1.433 8.592 2.062 1.00 93.00 130 ARG A O 1
ATOM 1066 N N . TRP A 1 131 ? 3.291 7.430 1.534 1.00 95.38 131 TRP A N 1
ATOM 1067 C CA . TRP A 1 131 ? 2.633 6.124 1.501 1.00 95.38 131 TRP A CA 1
ATOM 1068 C C . TRP A 1 131 ? 2.096 5.750 2.875 1.00 95.38 131 TRP A C 1
ATOM 1070 O O . TRP A 1 131 ? 0.900 5.502 3.009 1.00 95.38 131 TRP A O 1
ATOM 1080 N N . VAL A 1 132 ? 2.946 5.787 3.899 1.00 91.81 132 VAL A N 1
ATOM 1081 C CA . VAL A 1 132 ? 2.555 5.464 5.271 1.00 91.81 132 VAL A CA 1
ATOM 1082 C C . VAL A 1 132 ? 1.476 6.427 5.748 1.00 91.81 132 VAL A C 1
ATOM 1084 O O . VAL A 1 132 ? 0.440 5.964 6.206 1.00 91.81 132 VAL A O 1
ATOM 1087 N N . SER A 1 133 ? 1.619 7.741 5.566 1.00 88.94 133 SER A N 1
ATOM 1088 C CA . SER A 1 133 ? 0.572 8.695 5.944 1.00 88.94 133 SER A CA 1
ATOM 1089 C C . SER A 1 133 ? -0.756 8.375 5.260 1.00 88.94 133 SER A C 1
ATOM 1091 O O . SER A 1 133 ? -1.759 8.232 5.939 1.00 88.94 133 SER A O 1
ATOM 1093 N N . ASN A 1 134 ? -0.797 8.184 3.942 1.00 90.00 134 ASN A N 1
ATOM 1094 C CA . ASN A 1 134 ? -2.066 7.955 3.245 1.00 90.00 134 ASN A CA 1
ATOM 1095 C C . ASN A 1 134 ? -2.711 6.596 3.545 1.00 90.00 134 ASN A C 1
ATOM 1097 O O . ASN A 1 134 ? -3.939 6.511 3.541 1.00 90.00 134 ASN A O 1
ATOM 1101 N N . LEU A 1 135 ? -1.905 5.565 3.814 1.00 89.38 135 LEU A N 1
ATOM 1102 C CA . LEU A 1 135 ? -2.375 4.228 4.189 1.00 89.38 135 LEU A CA 1
ATOM 1103 C C . LEU A 1 135 ? -2.784 4.140 5.666 1.00 89.38 135 LEU A C 1
ATOM 1105 O O . LEU A 1 135 ? -3.641 3.335 6.010 1.00 89.38 135 LEU A O 1
ATOM 1109 N N . THR A 1 136 ? -2.184 4.965 6.526 1.00 82.56 136 THR A N 1
ATOM 1110 C CA . THR A 1 136 ? -2.456 4.988 7.974 1.00 82.56 136 THR A CA 1
ATOM 1111 C C . THR A 1 136 ? -3.466 6.070 8.355 1.00 82.56 136 THR A C 1
ATOM 1113 O O . THR A 1 136 ? -3.999 6.032 9.466 1.00 82.56 136 THR A O 1
ATOM 1116 N N . ILE A 1 137 ? -3.751 7.041 7.469 1.00 59.44 137 ILE A N 1
ATOM 1117 C CA . ILE A 1 137 ? -4.804 8.031 7.709 1.00 59.44 137 ILE A CA 1
ATOM 1118 C C . ILE A 1 137 ? -6.108 7.276 7.957 1.00 59.44 137 ILE A C 1
ATOM 1120 O O . ILE A 1 137 ? -6.576 6.450 7.175 1.00 59.44 137 ILE A O 1
ATOM 1124 N N . SER A 1 138 ? -6.592 7.573 9.150 1.00 50.16 138 SER A N 1
ATOM 1125 C CA . SER A 1 138 ? -7.254 6.676 10.072 1.00 50.16 138 SER A CA 1
ATOM 1126 C C . SER A 1 138 ? -8.749 6.540 9.778 1.00 50.16 138 SER A C 1
ATOM 1128 O O . SER A 1 138 ? -9.343 7.428 9.160 1.00 50.16 138 SER A O 1
ATOM 1130 N N . PRO A 1 139 ? -9.398 5.510 10.350 1.00 51.41 139 PRO A N 1
ATOM 1131 C CA . PRO A 1 139 ? -10.822 5.515 10.668 1.00 51.41 139 PRO A CA 1
ATOM 1132 C C . PRO A 1 139 ? -11.374 6.859 11.162 1.00 51.41 139 PRO A C 1
ATOM 1134 O O . PRO A 1 139 ? -12.567 7.053 11.052 1.00 51.41 139 PRO A O 1
ATOM 1137 N N . ILE A 1 140 ? -10.566 7.792 11.680 1.00 42.84 140 ILE A N 1
ATOM 1138 C CA . ILE A 1 140 ? -10.977 9.147 12.086 1.00 42.84 140 ILE A CA 1
ATOM 1139 C C . ILE A 1 140 ? -11.647 9.946 10.957 1.00 42.84 140 ILE A C 1
ATOM 1141 O O . ILE A 1 140 ? -12.708 10.493 11.213 1.00 42.84 140 ILE A O 1
ATOM 1145 N N . GLU A 1 141 ? -11.133 9.975 9.720 1.00 52.41 141 GLU A N 1
ATOM 1146 C CA . GLU A 1 141 ? -11.822 10.693 8.622 1.00 52.41 141 GLU A CA 1
ATOM 1147 C C . GLU A 1 141 ? -13.193 10.064 8.334 1.00 52.41 141 GLU A C 1
ATOM 1149 O O . GLU A 1 141 ? -14.189 10.763 8.168 1.00 52.41 141 GLU A O 1
ATOM 1154 N N . TYR A 1 142 ? -13.273 8.732 8.354 1.00 54.97 142 TYR A N 1
ATOM 1155 C CA . TYR A 1 142 ? -14.532 8.007 8.198 1.00 54.97 142 TYR A CA 1
ATOM 1156 C C . TYR A 1 142 ? -15.471 8.189 9.398 1.00 54.97 142 TYR A C 1
ATOM 1158 O O . TYR A 1 142 ? -16.672 8.346 9.216 1.00 54.97 142 TYR A O 1
ATOM 1166 N N . ILE A 1 143 ? -14.947 8.188 10.622 1.00 60.47 143 ILE A N 1
ATOM 1167 C CA . ILE A 1 143 ? -15.680 8.407 11.869 1.00 60.47 143 ILE A CA 1
ATOM 1168 C C . ILE A 1 143 ? -16.198 9.839 11.902 1.00 60.47 143 ILE A C 1
ATOM 1170 O O . ILE A 1 143 ? -17.323 10.045 12.332 1.00 60.47 143 ILE A O 1
ATOM 1174 N N . ASP A 1 144 ? -15.429 10.817 11.442 1.00 64.50 144 ASP A N 1
ATOM 1175 C CA . ASP A 1 144 ? -15.831 12.217 11.428 1.00 64.50 144 ASP A CA 1
ATOM 1176 C C . ASP A 1 144 ? -16.850 12.484 10.316 1.00 64.50 144 ASP A C 1
ATOM 1178 O O . ASP A 1 144 ? -17.874 13.106 10.590 1.00 64.50 144 ASP A O 1
ATOM 1182 N N . LEU A 1 145 ? -16.682 11.893 9.127 1.00 62.94 145 LEU A N 1
ATOM 1183 C CA . LEU A 1 145 ? -17.717 11.880 8.084 1.00 62.94 145 LEU A CA 1
ATOM 1184 C C . LEU A 1 145 ? -18.993 11.157 8.546 1.00 62.94 145 LEU A C 1
ATOM 1186 O O . LEU A 1 145 ? -20.105 11.634 8.316 1.00 62.94 145 LEU A O 1
ATOM 1190 N N . SER A 1 146 ? -18.855 10.028 9.245 1.00 68.25 146 SER A N 1
ATOM 1191 C CA . SER A 1 146 ? -19.983 9.269 9.796 1.00 68.25 146 SER A CA 1
ATOM 1192 C C . SER A 1 146 ? -20.692 10.061 10.892 1.00 68.25 146 SER A C 1
ATOM 1194 O O . SER A 1 146 ? -21.911 10.194 10.858 1.00 68.25 146 SER A O 1
ATOM 1196 N N . LYS A 1 147 ? -19.950 10.651 11.838 1.00 71.31 147 LYS A N 1
ATOM 1197 C CA . LYS A 1 147 ? -20.482 11.544 12.881 1.00 71.31 147 LYS A CA 1
ATOM 1198 C C . LYS A 1 147 ? -21.208 12.731 12.265 1.00 71.31 147 LYS A C 1
ATOM 1200 O O . LYS A 1 147 ? -22.304 13.047 12.714 1.00 71.31 147 LYS A O 1
ATOM 1205 N N . GLN A 1 148 ? -20.629 13.366 11.246 1.00 80.44 148 GLN A N 1
ATOM 1206 C CA . GLN A 1 148 ? -21.250 14.485 10.545 1.00 80.44 148 GLN A CA 1
ATOM 1207 C C . GLN A 1 148 ? -22.572 14.054 9.900 1.00 80.44 148 GLN A C 1
ATOM 1209 O O . GLN A 1 148 ? -23.604 14.676 10.142 1.00 80.44 148 GLN A O 1
ATOM 1214 N N . SER A 1 149 ? -22.575 12.925 9.184 1.00 79.19 149 SER A N 1
ATOM 1215 C CA . SER A 1 149 ? -23.789 12.353 8.593 1.00 79.19 149 SER A CA 1
ATOM 1216 C C . SER A 1 149 ? -24.861 12.017 9.639 1.00 79.19 149 SER A C 1
ATOM 1218 O O . SER A 1 149 ? -26.046 12.274 9.419 1.00 79.19 149 SER A O 1
ATOM 1220 N N . PHE A 1 150 ? -24.473 11.469 10.794 1.00 83.56 150 PHE A N 1
ATOM 1221 C CA . PHE A 1 150 ? -25.406 11.185 11.886 1.00 83.56 150 PHE A CA 1
ATOM 1222 C C . PHE A 1 150 ? -25.952 12.461 12.536 1.00 83.56 150 PHE A C 1
ATOM 1224 O O . PHE A 1 150 ? -27.146 12.525 12.829 1.00 83.56 150 PHE A O 1
ATOM 1231 N N . SER A 1 151 ? -25.118 13.485 12.725 1.00 82.44 151 SER A N 1
ATOM 1232 C CA . SER A 1 151 ? -25.547 14.766 13.296 1.00 82.44 151 SER A CA 1
ATOM 1233 C C . SER A 1 151 ? -26.584 15.449 12.402 1.00 82.44 151 SER A C 1
ATOM 1235 O O . SER A 1 151 ? -27.639 15.857 12.882 1.00 82.44 151 SER A O 1
ATOM 1237 N N . GLU A 1 152 ? -26.362 15.466 11.085 1.00 88.06 152 GLU A N 1
ATOM 1238 C CA . GLU A 1 152 ? -27.327 16.016 10.125 1.00 88.06 152 GLU A CA 1
ATOM 1239 C C . GLU A 1 152 ? -28.674 15.276 10.139 1.00 88.06 152 GLU A C 1
ATOM 1241 O O . GLU A 1 152 ? -29.728 15.885 9.946 1.00 88.06 152 GLU A O 1
ATOM 1246 N N . GLN A 1 153 ? -28.670 13.958 10.364 1.00 85.12 153 GLN A N 1
ATOM 1247 C CA . GLN A 1 153 ? -29.906 13.181 10.490 1.00 85.12 153 GLN A CA 1
ATOM 1248 C C . GLN A 1 153 ? -30.685 13.542 11.761 1.00 85.12 153 GLN A C 1
ATOM 1250 O O . GLN A 1 153 ? -31.911 13.658 11.705 1.00 85.12 153 GLN A O 1
ATOM 1255 N N . ILE A 1 154 ? -29.997 13.760 12.887 1.00 86.75 154 ILE A N 1
ATOM 1256 C CA . ILE A 1 154 ? -30.623 14.192 14.147 1.00 86.75 154 ILE A CA 1
ATOM 1257 C C . ILE A 1 154 ? -31.278 15.565 13.972 1.00 86.75 154 ILE A C 1
ATOM 1259 O O . ILE A 1 154 ? -32.452 15.724 14.321 1.00 86.75 154 ILE A O 1
ATOM 1263 N N . ASP A 1 155 ? -30.571 16.517 13.363 1.00 87.56 155 ASP A N 1
ATOM 1264 C CA . ASP A 1 155 ? -31.076 17.875 13.143 1.00 87.56 155 ASP A CA 1
ATOM 1265 C C . ASP A 1 155 ? -32.333 17.879 12.262 1.00 87.56 155 ASP A C 1
ATOM 1267 O O . ASP A 1 155 ? -33.318 18.557 12.563 1.00 87.56 155 ASP A O 1
ATOM 1271 N N . ARG A 1 156 ? -32.361 17.055 11.205 1.00 84.44 156 ARG A N 1
ATOM 1272 C CA . ARG A 1 156 ? -33.550 16.889 10.348 1.00 84.44 156 ARG A CA 1
ATOM 1273 C C . ARG A 1 156 ? -34.748 16.332 11.121 1.00 84.44 156 ARG A C 1
ATOM 1275 O O . ARG A 1 156 ? -35.876 16.772 10.906 1.00 84.44 156 ARG A O 1
ATOM 1282 N N . VAL A 1 157 ? -34.532 15.370 12.021 1.00 85.00 157 VAL A N 1
ATOM 1283 C CA . VAL A 1 157 ? -35.609 14.775 12.834 1.00 85.00 157 VAL A CA 1
ATOM 1284 C C . VAL A 1 157 ? -36.153 15.768 13.861 1.00 85.00 157 VAL A C 1
ATOM 1286 O O . VAL A 1 157 ? -37.367 15.812 14.073 1.00 85.00 157 VAL A O 1
ATOM 1289 N N . GLN A 1 158 ? -35.286 16.570 14.482 1.00 81.38 158 GLN A N 1
ATOM 1290 C CA . GLN A 1 158 ? -35.698 17.617 15.419 1.00 81.38 158 GLN A CA 1
ATOM 1291 C C . GLN A 1 158 ? -36.512 18.700 14.709 1.00 81.38 158 GLN A C 1
ATOM 1293 O O . GLN A 1 158 ? -37.642 18.973 15.108 1.00 81.38 158 GLN A O 1
ATOM 1298 N N . LYS A 1 159 ? -36.017 19.199 13.573 1.00 80.38 159 LYS A N 1
ATOM 1299 C CA . LYS A 1 159 ? -36.711 20.217 12.779 1.00 80.38 159 LYS A CA 1
ATOM 1300 C C . LYS A 1 159 ? -38.096 19.753 12.305 1.00 80.38 159 LYS A C 1
ATOM 1302 O O . LYS A 1 159 ? -39.078 20.465 12.483 1.00 80.38 159 LYS A O 1
ATOM 1307 N N . ASN A 1 160 ? -38.209 18.506 11.839 1.00 77.00 160 ASN A N 1
ATOM 1308 C CA . ASN A 1 160 ? -39.496 17.903 11.464 1.00 77.00 160 ASN A CA 1
ATOM 1309 C C . ASN A 1 160 ? -40.465 17.731 12.651 1.00 77.00 160 ASN A C 1
ATOM 1311 O O . ASN A 1 160 ? -41.684 17.738 12.463 1.00 77.00 160 ASN A O 1
ATOM 1315 N N . ARG A 1 161 ? -39.961 17.518 13.875 1.00 72.88 161 ARG A N 1
ATOM 1316 C CA . ARG A 1 161 ? -40.802 17.470 15.085 1.00 72.88 161 ARG A CA 1
ATOM 1317 C C . ARG A 1 161 ? -41.324 18.848 15.458 1.00 72.88 161 ARG A C 1
ATOM 1319 O O . ARG A 1 161 ? -42.485 18.953 15.849 1.00 72.88 161 ARG A O 1
ATOM 1326 N N . ASP A 1 162 ? -40.488 19.867 15.336 1.00 75.38 162 ASP A N 1
ATOM 1327 C CA . ASP A 1 162 ? -40.852 21.234 15.688 1.00 75.38 162 ASP A CA 1
ATOM 1328 C C . ASP A 1 162 ? -41.842 21.823 14.671 1.00 75.38 162 ASP A C 1
ATOM 1330 O O . ASP A 1 162 ? -42.832 22.433 15.066 1.00 75.38 162 ASP A O 1
ATOM 1334 N N . GLU A 1 163 ? -41.693 21.512 13.380 1.00 71.62 163 GLU A N 1
ATOM 1335 C CA . GLU A 1 163 ? -42.661 21.876 12.330 1.00 71.62 163 GLU A CA 1
ATOM 1336 C C . GLU A 1 163 ? -44.028 21.186 12.510 1.00 71.62 163 GLU A C 1
ATOM 1338 O O . GLU A 1 163 ? -45.077 21.804 12.311 1.00 71.62 163 GLU A O 1
ATOM 1343 N N . LYS A 1 164 ? -44.045 19.923 12.965 1.00 65.31 164 LYS A N 1
ATOM 1344 C CA . LYS A 1 164 ? -45.290 19.210 13.313 1.00 65.31 164 LYS A CA 1
ATOM 1345 C C . LYS A 1 164 ? -45.963 19.732 14.583 1.00 65.31 164 LYS A C 1
ATOM 1347 O O . LYS A 1 164 ? -47.163 19.547 14.729 1.00 65.31 164 LYS A O 1
ATOM 1352 N N . ARG A 1 165 ? -45.213 20.349 15.501 1.00 60.97 165 ARG A N 1
ATOM 1353 C CA . ARG A 1 165 ? -45.757 21.008 16.704 1.00 60.97 165 ARG A CA 1
ATOM 1354 C C . ARG A 1 165 ? -46.237 22.432 16.433 1.00 60.97 165 ARG A C 1
ATOM 1356 O O . ARG A 1 165 ? -47.088 22.919 17.165 1.00 60.97 165 ARG A O 1
ATOM 1363 N N . ALA A 1 166 ? -45.680 23.087 15.417 1.00 59.75 166 ALA A N 1
ATOM 1364 C CA . ALA A 1 166 ? -46.053 24.435 14.996 1.00 59.75 166 ALA A CA 1
ATOM 1365 C C . ALA A 1 166 ? -47.202 24.467 13.969 1.00 59.75 166 ALA A C 1
ATOM 1367 O O . ALA A 1 166 ? -47.695 25.547 13.647 1.00 59.75 166 ALA A O 1
ATOM 1368 N N 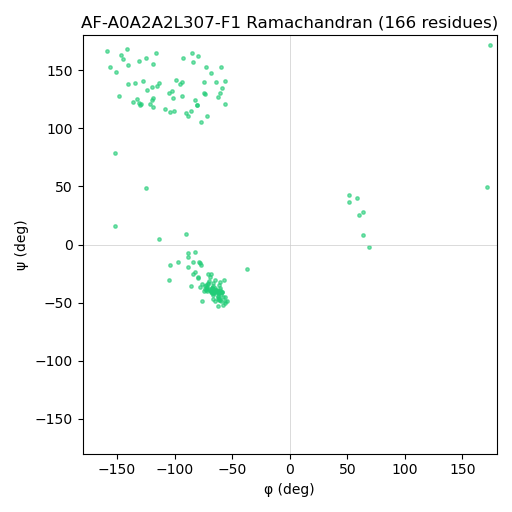. SER A 1 167 ? -47.632 23.309 13.456 1.00 55.31 167 SER A N 1
ATOM 1369 C CA . SER A 1 167 ? -48.844 23.197 12.639 1.00 55.31 167 SER A CA 1
ATOM 1370 C C . SER A 1 167 ? -50.082 23.121 13.555 1.00 55.31 167 SER A C 1
ATOM 1372 O O . SER A 1 167 ? -50.082 22.256 14.432 1.00 55.31 167 SER A O 1
ATOM 1374 N N . PRO A 1 168 ? -51.083 24.015 13.399 1.00 57.59 168 PRO A N 1
ATOM 1375 C CA . PRO A 1 168 ? -52.274 24.088 14.257 1.00 57.59 168 PRO A CA 1
ATOM 1376 C C . PRO A 1 168 ? -53.157 22.837 14.232 1.00 57.59 168 PRO A C 1
ATOM 1378 O O . PRO A 1 168 ? -53.263 22.207 13.153 1.00 57.59 168 PRO A O 1
#

Solvent-accessible surface area (backbone atoms only — not comparable to full-atom values): 9621 Å² total; per-residue (Å²): 141,89,86,83,75,68,64,65,60,54,52,52,52,51,52,54,54,51,50,65,61,41,54,61,50,49,50,51,48,49,54,50,50,52,48,56,71,69,37,80,87,57,69,68,81,45,70,48,70,34,25,42,54,53,96,91,39,78,37,72,25,20,41,37,32,38,95,62,27,40,37,29,28,73,44,86,85,58,89,64,80,56,85,42,80,45,70,46,89,57,44,47,79,42,78,55,64,36,84,83,70,75,43,67,50,32,35,33,45,31,31,70,89,76,65,51,68,49,43,37,26,29,89,40,66,71,53,31,52,52,49,51,49,66,67,58,61,48,70,57,64,57,50,50,53,48,49,49,56,51,50,56,52,50,53,52,54,50,50,56,50,52,54,62,69,71,52,132

Foldseek 3Di:
DDPDDPPVVVVVVVVVVVVVVCPVVVVVVVVVVQCQVPDPPFDFLDKAWKWWQDPLDTATWIWTDGPQKIFIDNDPPDPDGGPDIDRLQAWDKAADDCVVSVDPQKIKTAGPVPRDIIMMHDPDDVRSVSVCCSSVVDCVVVVVVVVVVVVVVVVVVVVVVVVVVPPD

Sequence (168 aa):
MGEQFGEFGVALKRRHWILNLTEENMLANAKSLFKLASDVTYEKKFAGPLQLQQDFVWRPAYGVLKANILFVYNKESDKEPPFLLLIIEDCFIELCDENKLGKEMTFEIKFKTTGRSFVFAAPDFKSLERWVSNLTISPIEYIDLSKQSFSEQIDRVQKNRDEKRASP

Nearest PDB structures (foldseek):
  4a6f-assembly1_A-2  TM=8.310E-01  e=1.546E-06  Saccharomyces cerevisiae
  4gzu-a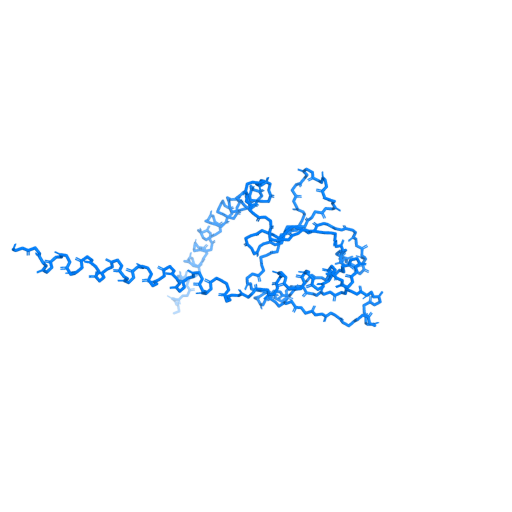ssembly2_B  TM=8.903E-01  e=1.368E-05  Mus musculus
  2rgn-assembly2_E  TM=6.099E-01  e=4.174E-04  Homo sapiens
  1rj2-assembly3_G  TM=6.929E-01  e=8.980E-04  Mus musculus
  6nf1-assembly1_A  TM=6.486E-01  e=3.919E-03  Homo sapiens